Protein AF-A0A1Y5TAJ1-F1 (afdb_monomer_lite)

InterPro domains:
  IPR023485 Phosphotyrosine protein phosphatase I [PF01451] (27-73)
  IPR036196 Phosphotyrosine protein phosphatase I superfamily [SSF52788] (20-71)

Sequence (74 aa):
MLIVAIFLHEMGHAWAVVFRSARPAGNNTPVRLLTDYAPQSGKHHIPDPYYTHDFEGTLDLIEQAVKGLNAAIG

pLDDT: mean 76.09, std 18.23, range [39.25, 96.12]

Foldseek 3Di:
DADEDADEPPPPDPVVVVVVVVDDPPDPHDYDYLLVLVVVVVDPHQYHCVVVVCPPVSVVSNVSSVVSVVVVPD

Structure (mmCIF, N/CA/C/O backbone):
data_AF-A0A1Y5TAJ1-F1
#
_entry.id   AF-A0A1Y5TAJ1-F1
#
loop_
_atom_site.group_PDB
_atom_site.id
_atom_site.type_symbol
_atom_site.label_atom_id
_atom_site.label_alt_id
_atom_site.label_comp_id
_atom_site.label_asym_id
_atom_site.label_entity_id
_atom_site.label_seq_id
_atom_site.pdbx_PDB_ins_code
_atom_site.Cartn_x
_atom_site.Cartn_y
_atom_site.Cartn_z
_atom_site.occupancy
_atom_site.B_iso_or_equiv
_atom_site.auth_seq_id
_atom_site.auth_comp_id
_atom_site.auth_asym_id
_atom_site.auth_atom_id
_atom_site.pdbx_PDB_model_num
ATOM 1 N N . MET A 1 1 ? -8.983 4.339 14.784 1.00 48.16 1 MET A N 1
ATOM 2 C CA . MET A 1 1 ? -7.546 4.043 14.595 1.00 48.16 1 MET A CA 1
ATOM 3 C C . MET A 1 1 ? -7.453 2.972 13.527 1.00 48.16 1 MET A C 1
ATOM 5 O O . MET A 1 1 ? -8.113 1.963 13.700 1.00 48.16 1 MET A O 1
ATOM 9 N N . LEU A 1 2 ? -6.776 3.221 12.408 1.00 49.12 2 LEU A N 1
ATOM 10 C CA . LEU A 1 2 ? -6.638 2.291 11.281 1.00 49.12 2 LEU A CA 1
ATOM 11 C C . LEU A 1 2 ? -5.235 1.679 11.338 1.00 49.12 2 LEU A C 1
ATOM 13 O O . LEU A 1 2 ? -4.270 2.414 11.526 1.00 49.12 2 LEU A O 1
ATOM 17 N N . ILE A 1 3 ? -5.119 0.359 11.190 1.00 55.44 3 ILE A N 1
ATOM 18 C CA . ILE A 1 3 ? -3.817 -0.305 11.036 1.00 55.44 3 ILE A CA 1
ATOM 19 C C . ILE A 1 3 ? -3.635 -0.592 9.548 1.00 55.44 3 ILE A C 1
ATOM 21 O O . ILE A 1 3 ? -4.432 -1.317 8.950 1.00 55.44 3 ILE A O 1
ATOM 25 N N . VAL A 1 4 ? -2.597 -0.003 8.964 1.00 52.44 4 VAL A N 1
ATOM 26 C CA . VAL A 1 4 ? -2.250 -0.143 7.548 1.00 52.44 4 VAL A CA 1
ATOM 27 C C . VAL A 1 4 ? -1.107 -1.139 7.434 1.00 52.44 4 VAL A C 1
ATOM 29 O O . VAL A 1 4 ? -0.069 -0.962 8.068 1.00 52.44 4 VAL A O 1
ATOM 32 N N . ALA A 1 5 ? -1.309 -2.201 6.656 1.00 56.50 5 ALA A N 1
ATOM 33 C CA . ALA A 1 5 ? -0.281 -3.200 6.396 1.00 56.50 5 ALA A CA 1
ATOM 34 C C . ALA A 1 5 ? 0.391 -2.923 5.042 1.00 56.50 5 ALA A C 1
ATOM 36 O O . ALA A 1 5 ? -0.281 -2.839 4.010 1.00 56.50 5 ALA A O 1
ATOM 37 N N . ILE A 1 6 ? 1.719 -2.802 5.054 1.00 55.28 6 ILE A N 1
ATOM 38 C CA . ILE A 1 6 ? 2.558 -2.770 3.852 1.00 55.28 6 ILE A CA 1
ATOM 39 C C . ILE A 1 6 ? 2.854 -4.228 3.485 1.00 55.28 6 ILE A C 1
ATOM 41 O O . ILE A 1 6 ? 3.408 -4.966 4.296 1.00 55.28 6 ILE A O 1
ATOM 45 N N . PHE A 1 7 ? 2.434 -4.666 2.299 1.00 55.12 7 PHE A N 1
ATOM 46 C CA . PHE A 1 7 ? 2.679 -6.024 1.811 1.00 55.12 7 PHE A CA 1
ATOM 47 C C . PHE A 1 7 ? 3.868 -5.999 0.852 1.00 55.12 7 PHE A C 1
ATOM 49 O O . PHE A 1 7 ? 3.701 -5.527 -0.264 1.00 55.12 7 PHE A O 1
ATOM 56 N N . LEU A 1 8 ? 5.031 -6.491 1.283 1.00 50.62 8 LEU A N 1
ATOM 57 C CA . LEU A 1 8 ? 6.180 -6.766 0.414 1.00 50.62 8 LEU A CA 1
ATOM 58 C C . LEU A 1 8 ? 6.052 -8.208 -0.105 1.00 50.62 8 LEU A C 1
ATOM 60 O O . LEU A 1 8 ? 5.782 -9.123 0.672 1.00 50.62 8 LEU A O 1
ATOM 64 N N . HIS A 1 9 ? 6.159 -8.393 -1.422 1.00 48.72 9 HIS A N 1
ATOM 65 C CA . HIS A 1 9 ? 5.764 -9.622 -2.125 1.00 48.72 9 HIS A CA 1
ATOM 66 C C . HIS A 1 9 ? 6.605 -10.876 -1.807 1.00 48.72 9 HIS A C 1
ATOM 68 O O . HIS A 1 9 ? 6.168 -11.981 -2.119 1.00 48.72 9 HIS A O 1
ATOM 74 N N . GLU A 1 10 ? 7.760 -10.778 -1.149 1.00 49.19 10 GLU A N 1
ATOM 75 C CA . GLU A 1 10 ? 8.722 -11.893 -1.144 1.00 49.19 10 GLU A CA 1
ATOM 76 C C . GLU A 1 10 ? 8.779 -12.706 0.141 1.00 49.19 10 GLU A C 1
ATOM 78 O O . GLU A 1 10 ? 9.837 -13.136 0.589 1.00 49.19 10 GLU A O 1
ATOM 83 N N . MET A 1 11 ? 7.599 -12.999 0.688 1.00 43.00 11 MET A N 1
ATOM 84 C CA . MET A 1 11 ? 7.351 -14.230 1.439 1.00 43.00 11 MET A CA 1
ATOM 85 C C . MET A 1 11 ? 5.887 -14.642 1.239 1.00 43.00 11 MET A C 1
ATOM 87 O O . MET A 1 11 ? 4.964 -14.034 1.785 1.00 43.00 11 MET A O 1
ATOM 91 N N . GLY A 1 12 ? 5.688 -15.664 0.402 1.00 43.81 12 GLY A N 1
ATOM 92 C CA . GLY A 1 12 ? 4.407 -16.059 -0.182 1.00 43.81 12 GLY A CA 1
ATOM 93 C C . GLY A 1 12 ? 3.235 -16.159 0.794 1.00 43.81 12 GLY A C 1
ATOM 94 O O . GLY A 1 12 ? 3.354 -16.763 1.852 1.00 43.81 12 GLY A O 1
ATOM 95 N N . HIS A 1 13 ? 2.094 -15.588 0.386 1.00 48.12 13 HIS A N 1
ATOM 96 C CA . HIS A 1 13 ? 0.705 -15.801 0.843 1.00 48.12 13 HIS A CA 1
ATOM 97 C C . HIS A 1 13 ? 0.367 -15.778 2.356 1.00 48.12 13 HIS A C 1
ATOM 99 O O . HIS A 1 13 ? -0.812 -15.716 2.704 1.00 48.12 13 HIS A O 1
ATOM 105 N N . ALA A 1 14 ? 1.335 -15.781 3.271 1.0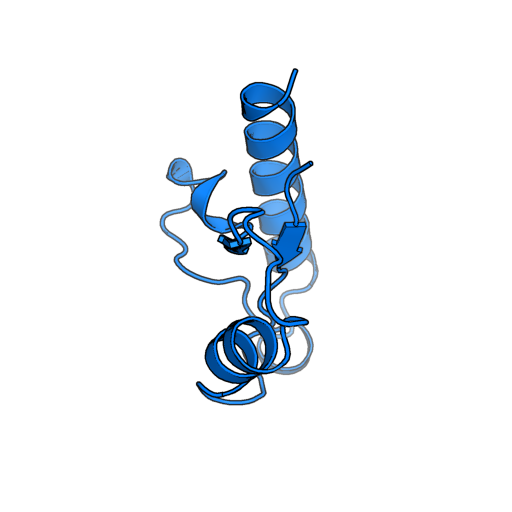0 39.25 14 ALA A N 1
ATOM 106 C CA . ALA A 1 14 ? 1.123 -16.142 4.669 1.00 39.25 14 ALA A CA 1
ATOM 107 C C . ALA A 1 14 ? 0.968 -14.935 5.602 1.00 39.25 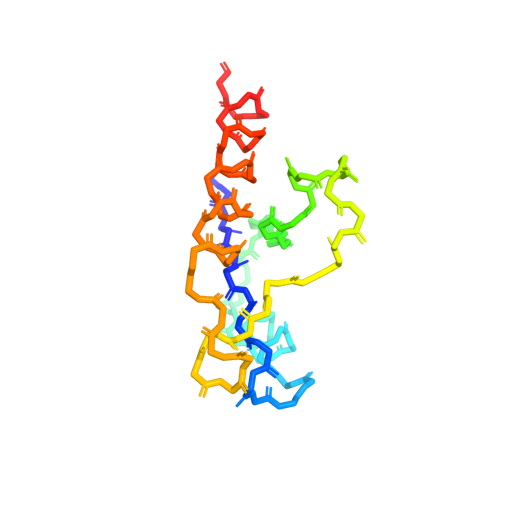14 ALA A C 1
ATOM 109 O O . ALA A 1 14 ? 0.224 -15.013 6.576 1.00 39.25 14 ALA A O 1
ATOM 110 N N . TRP A 1 15 ? 1.582 -13.785 5.318 1.00 43.72 15 TRP A N 1
ATOM 111 C CA . TRP A 1 15 ? 1.649 -12.704 6.311 1.00 43.72 15 TRP A CA 1
ATOM 112 C C . TRP A 1 15 ? 0.329 -11.966 6.551 1.00 43.72 15 TRP A C 1
ATOM 114 O O . TRP A 1 15 ? 0.032 -11.607 7.686 1.00 43.72 15 TRP A O 1
ATOM 124 N N . ALA A 1 16 ? -0.523 -11.798 5.536 1.00 46.72 16 ALA A N 1
ATOM 125 C CA . ALA A 1 16 ? -1.834 -11.168 5.731 1.00 46.72 16 ALA 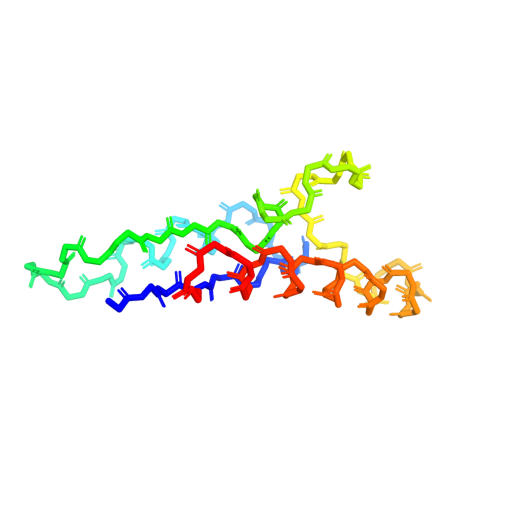A CA 1
ATOM 126 C C . ALA A 1 16 ? -2.803 -12.057 6.539 1.00 46.72 16 ALA A C 1
ATOM 128 O O . ALA A 1 16 ? -3.689 -11.547 7.229 1.00 46.72 16 ALA A O 1
ATOM 129 N N . VAL A 1 17 ? -2.638 -13.384 6.466 1.00 44.22 17 VAL A N 1
ATOM 130 C CA . VAL A 1 17 ? -3.322 -14.332 7.357 1.00 44.22 17 VAL A CA 1
ATOM 131 C C . VAL A 1 17 ? -2.691 -14.253 8.743 1.00 44.22 17 VAL A C 1
ATOM 133 O O . VAL A 1 17 ? -3.415 -14.022 9.699 1.00 44.22 17 VAL A O 1
ATOM 136 N N . VAL A 1 18 ? -1.360 -14.299 8.855 1.00 46.16 18 VAL A N 1
ATOM 137 C CA . VAL A 1 18 ? -0.636 -14.204 10.136 1.00 46.16 18 VAL A CA 1
ATOM 138 C C . VAL A 1 18 ? -0.974 -12.920 10.894 1.00 46.16 18 VAL A C 1
ATOM 140 O O . VAL A 1 18 ? -1.255 -12.999 12.080 1.00 46.16 18 VAL A O 1
ATOM 143 N N . PHE A 1 19 ? -1.052 -11.751 10.253 1.00 52.91 19 PHE A N 1
ATOM 144 C CA . PHE A 1 19 ? -1.381 -10.500 10.950 1.00 52.91 19 PHE A CA 1
ATOM 145 C C . PHE A 1 19 ? -2.853 -10.425 11.368 1.00 52.91 19 PHE A C 1
ATOM 147 O O . PHE A 1 19 ? -3.158 -9.861 12.414 1.00 52.91 19 PHE A O 1
ATOM 154 N N . ARG A 1 20 ? -3.779 -11.004 10.587 1.00 53.06 20 ARG A N 1
ATOM 155 C CA . ARG A 1 20 ? -5.193 -11.137 10.987 1.00 53.06 20 ARG A CA 1
ATOM 156 C C . ARG A 1 20 ? -5.387 -12.186 12.086 1.00 53.06 20 ARG A C 1
ATOM 158 O O . ARG A 1 20 ? -6.241 -11.991 12.944 1.00 53.06 20 ARG A O 1
ATOM 165 N N . SER A 1 21 ? -4.589 -13.248 12.081 1.00 56.78 21 SER A N 1
ATOM 166 C CA . SER A 1 21 ? -4.640 -14.360 13.036 1.00 56.78 21 SER A CA 1
ATOM 167 C C . SER A 1 21 ? -3.862 -14.093 14.329 1.00 56.78 21 SER A C 1
ATOM 169 O O . SER A 1 21 ? -4.232 -14.626 15.366 1.00 56.78 21 SER A O 1
ATOM 171 N N . ALA A 1 22 ? -2.835 -13.240 14.305 1.00 63.41 22 ALA A N 1
ATOM 172 C CA . ALA A 1 22 ? -2.054 -12.819 15.473 1.00 63.41 22 ALA A CA 1
ATOM 173 C C . ALA A 1 22 ? -2.666 -11.608 16.198 1.00 63.41 22 ALA A C 1
ATOM 175 O O . ALA A 1 22 ? -2.034 -11.006 17.069 1.00 63.41 22 ALA A O 1
ATOM 176 N N . ARG A 1 23 ? -3.893 -11.213 15.837 1.00 66.75 23 ARG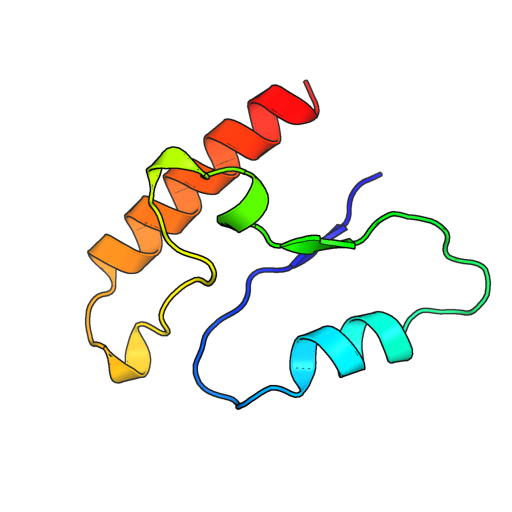 A N 1
ATOM 177 C CA . ARG A 1 23 ? -4.578 -10.116 16.517 1.00 66.75 23 ARG A CA 1
ATOM 178 C C . ARG A 1 23 ? -4.946 -10.547 17.934 1.00 66.75 23 ARG A C 1
ATOM 180 O O . ARG A 1 23 ? -5.544 -11.610 18.097 1.00 66.75 23 ARG A O 1
ATOM 187 N N . PRO A 1 24 ? -4.690 -9.703 18.948 1.00 71.75 24 PRO A N 1
ATOM 188 C CA . PRO A 1 24 ? -5.283 -9.899 20.259 1.00 71.75 24 PRO A CA 1
ATOM 189 C C . PRO A 1 24 ? -6.804 -10.015 20.126 1.00 71.75 24 PRO A C 1
ATOM 191 O O . PRO A 1 24 ? -7.430 -9.238 19.391 1.00 71.75 24 PRO A O 1
ATOM 194 N N . ALA A 1 25 ? -7.393 -10.979 20.833 1.00 74.69 25 ALA A N 1
ATOM 195 C CA . ALA A 1 25 ? -8.839 -11.141 20.877 1.00 74.69 25 ALA A CA 1
ATOM 196 C C . ALA A 1 25 ? -9.513 -9.822 21.306 1.00 74.69 25 ALA A C 1
ATOM 198 O O . ALA A 1 25 ? -9.038 -9.136 22.208 1.00 74.69 25 ALA A O 1
ATOM 199 N N . GLY A 1 26 ? -10.606 -9.451 20.632 1.00 76.12 26 GLY A N 1
ATOM 200 C CA . GLY A 1 26 ? -11.352 -8.213 20.902 1.00 76.12 26 GLY A CA 1
ATOM 201 C C . GLY A 1 26 ? -10.867 -6.964 20.152 1.00 76.12 26 GLY A C 1
ATOM 202 O O . GLY A 1 26 ? -11.494 -5.911 20.262 1.00 76.12 26 GLY A O 1
ATOM 203 N N . ASN A 1 27 ? -9.798 -7.042 19.352 1.00 76.56 27 ASN A N 1
ATOM 204 C CA . ASN A 1 27 ? -9.377 -5.918 18.516 1.00 76.56 27 ASN A CA 1
ATOM 205 C C . ASN A 1 27 ? -10.256 -5.810 17.249 1.00 76.56 27 ASN A C 1
ATOM 207 O O . ASN A 1 27 ? -10.098 -6.595 16.317 1.00 76.56 27 ASN A O 1
ATOM 211 N N . ASN A 1 28 ? -11.136 -4.802 17.196 1.00 77.12 28 ASN A N 1
ATOM 212 C CA . ASN A 1 28 ? -12.080 -4.571 16.087 1.00 77.12 28 ASN A CA 1
ATOM 213 C C . ASN A 1 28 ? -11.575 -3.600 15.004 1.00 77.12 28 ASN A C 1
ATOM 215 O O . ASN A 1 28 ? -12.270 -3.354 14.021 1.00 77.12 28 ASN A O 1
ATOM 219 N N . THR A 1 29 ? -10.373 -3.038 15.154 1.00 78.50 29 THR A N 1
ATOM 220 C CA . THR A 1 29 ? -9.812 -2.100 14.171 1.00 78.50 29 THR A CA 1
ATOM 221 C C . THR A 1 29 ? -9.723 -2.752 12.783 1.00 78.50 29 THR A C 1
ATOM 223 O O . THR A 1 29 ? -9.106 -3.809 12.657 1.00 78.50 29 THR A O 1
ATOM 226 N N . PRO A 1 30 ? -10.302 -2.194 11.715 1.00 76.62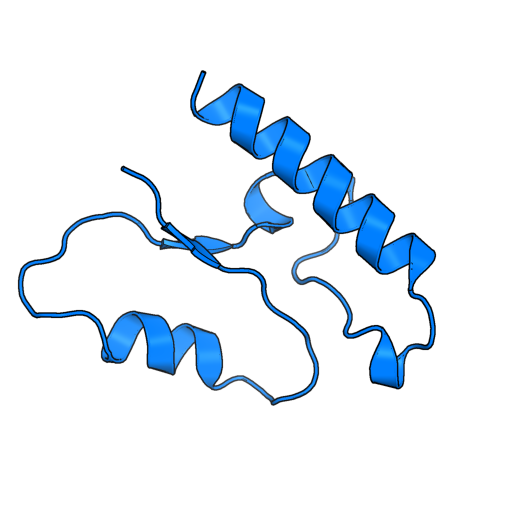 30 PRO A N 1
ATOM 227 C CA . PRO A 1 30 ? -10.165 -2.792 10.392 1.00 76.62 30 PRO A CA 1
ATOM 228 C C . PRO A 1 30 ? -8.696 -2.772 9.945 1.00 76.62 30 PRO A C 1
ATOM 230 O O . PRO A 1 30 ? -7.997 -1.776 10.125 1.00 76.62 30 PRO A O 1
ATOM 233 N N . VAL A 1 31 ? -8.238 -3.886 9.368 1.00 79.00 31 VAL A N 1
ATOM 234 C CA . VAL A 1 31 ? -6.936 -3.991 8.694 1.00 79.00 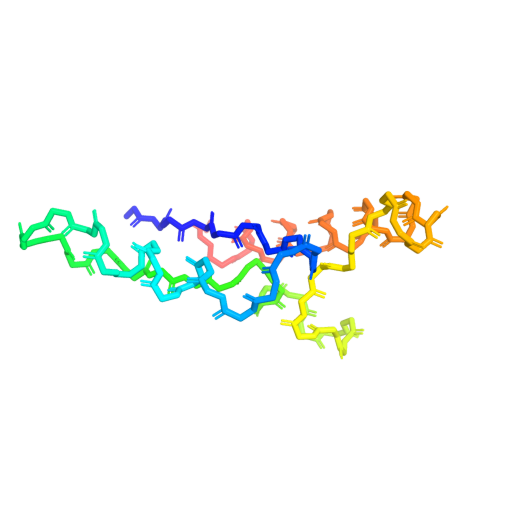31 VAL A CA 1
ATOM 235 C C . VAL A 1 31 ? -7.204 -3.943 7.199 1.00 79.00 31 VAL A C 1
ATOM 237 O O . VAL A 1 31 ? -8.006 -4.737 6.699 1.00 79.00 31 VAL A O 1
ATOM 240 N N . ARG A 1 32 ? -6.547 -3.020 6.499 1.00 83.00 32 ARG A N 1
ATOM 241 C CA . ARG A 1 32 ? -6.636 -2.863 5.041 1.00 83.00 32 ARG A CA 1
ATOM 242 C C . ARG A 1 32 ? -5.248 -2.910 4.416 1.00 83.00 32 ARG A C 1
ATOM 244 O O . ARG A 1 32 ? -4.253 -2.674 5.110 1.00 83.00 32 ARG A O 1
ATOM 251 N N . LEU A 1 33 ? -5.189 -3.244 3.130 1.00 86.38 33 LEU A N 1
ATOM 252 C CA . LEU A 1 33 ? -3.939 -3.174 2.382 1.00 86.38 33 LEU A CA 1
ATOM 253 C C . LEU A 1 33 ? -3.629 -1.710 2.080 1.00 86.38 33 LEU A C 1
ATOM 255 O O . LEU A 1 33 ? -4.537 -0.922 1.827 1.00 86.38 33 LEU A O 1
ATOM 259 N N . LEU A 1 34 ? -2.348 -1.341 2.080 1.00 86.25 34 LEU A N 1
ATOM 260 C CA . LEU A 1 34 ? -1.957 0.013 1.688 1.00 86.25 34 LEU A CA 1
ATOM 261 C C . LEU A 1 34 ? -2.384 0.318 0.236 1.00 86.25 34 LEU A C 1
ATOM 263 O O . LEU A 1 34 ? -2.911 1.391 -0.033 1.00 86.25 34 LEU A O 1
ATOM 267 N N . THR A 1 35 ? -2.272 -0.647 -0.679 1.00 89.75 35 THR A N 1
ATOM 268 C CA . THR A 1 35 ? -2.684 -0.507 -2.089 1.00 89.75 35 THR A CA 1
ATOM 269 C C . THR A 1 35 ? -4.177 -0.255 -2.300 1.00 89.75 35 THR A C 1
ATOM 271 O O . THR A 1 35 ? -4.538 0.311 -3.330 1.00 89.75 35 THR A O 1
ATOM 274 N N . ASP A 1 36 ? -5.042 -0.569 -1.326 1.00 91.25 36 ASP A N 1
ATOM 275 C CA . ASP A 1 36 ? -6.473 -0.218 -1.387 1.00 91.25 36 ASP A CA 1
ATOM 276 C C . ASP A 1 36 ? -6.681 1.309 -1.459 1.00 91.25 36 ASP A C 1
ATOM 278 O O . ASP A 1 36 ? -7.715 1.781 -1.929 1.00 91.25 36 ASP A O 1
ATOM 282 N N . TYR A 1 37 ? -5.683 2.087 -1.026 1.00 92.19 37 TYR A N 1
ATOM 283 C CA . TYR A 1 37 ? -5.668 3.548 -1.080 1.00 92.19 37 TYR A CA 1
ATOM 284 C C . TYR A 1 37 ? -5.018 4.119 -2.353 1.00 92.19 37 TYR A C 1
ATOM 286 O O . TYR A 1 37 ? -4.941 5.334 -2.505 1.00 92.19 37 TYR A O 1
ATOM 294 N N . ALA A 1 38 ? -4.573 3.274 -3.288 1.00 92.25 38 ALA A N 1
ATOM 295 C CA . ALA A 1 38 ? -4.070 3.685 -4.601 1.00 92.25 38 ALA A CA 1
ATOM 296 C C . ALA A 1 38 ? -4.715 2.881 -5.746 1.00 92.25 38 ALA A C 1
ATOM 298 O O . ALA A 1 38 ? -3.995 2.264 -6.540 1.00 92.25 38 ALA A O 1
ATOM 299 N N . PRO A 1 39 ? -6.057 2.881 -5.885 1.00 92.69 39 PRO A N 1
ATOM 300 C CA . PRO A 1 39 ? -6.740 2.085 -6.907 1.00 92.69 39 PRO A CA 1
ATOM 301 C C . PRO A 1 39 ? -6.311 2.451 -8.336 1.00 92.69 39 PRO A C 1
ATOM 303 O O . PRO A 1 39 ? -6.271 1.585 -9.207 1.00 92.69 39 PRO A O 1
ATOM 306 N N . GLN A 1 40 ? -5.914 3.707 -8.577 1.00 91.25 40 GLN A N 1
ATOM 307 C CA . GLN A 1 40 ? -5.418 4.176 -9.875 1.00 91.25 40 GLN A CA 1
ATOM 308 C C . GLN A 1 40 ? -4.111 3.506 -10.325 1.00 91.25 40 GLN A C 1
ATOM 310 O O . GLN A 1 40 ? -3.809 3.509 -11.514 1.00 91.25 40 GLN A O 1
ATOM 315 N N . SER A 1 41 ? -3.338 2.930 -9.399 1.00 89.12 41 SER A N 1
ATOM 316 C CA . SER A 1 41 ? -2.095 2.224 -9.733 1.00 89.12 41 SER A CA 1
ATOM 317 C C . SER A 1 41 ? -2.344 0.878 -10.424 1.00 89.12 41 SER A C 1
ATOM 319 O O . SER A 1 41 ? -1.430 0.320 -11.030 1.00 89.12 41 SER A O 1
ATOM 321 N N . GLY A 1 42 ? -3.555 0.315 -10.295 1.00 90.50 42 GLY A N 1
ATOM 322 C CA . GLY A 1 42 ? -3.878 -1.039 -10.753 1.00 90.50 42 GLY A CA 1
ATOM 323 C C . GLY A 1 42 ? -3.114 -2.151 -10.017 1.00 90.50 42 GLY A C 1
ATOM 324 O O . GLY A 1 42 ? -3.177 -3.311 -10.422 1.00 90.50 42 GLY A O 1
ATOM 325 N N . LYS A 1 43 ? -2.370 -1.826 -8.952 1.00 86.56 43 LYS A N 1
ATOM 326 C CA . LYS A 1 43 ? -1.570 -2.782 -8.180 1.00 86.56 43 LYS A CA 1
ATOM 327 C C . LYS A 1 43 ? -2.373 -3.291 -6.990 1.00 86.56 43 LYS A C 1
ATOM 329 O O . LYS A 1 43 ? -2.879 -2.518 -6.186 1.00 86.56 43 LYS A O 1
ATOM 334 N N . HIS A 1 44 ? -2.438 -4.610 -6.840 1.00 86.38 44 HIS A N 1
ATOM 335 C CA . HIS A 1 44 ? -3.096 -5.247 -5.692 1.00 86.38 44 HIS A CA 1
ATOM 336 C C . HIS A 1 44 ? -2.148 -5.492 -4.506 1.00 86.38 44 HIS A C 1
ATOM 338 O O . HIS A 1 44 ? -2.605 -5.843 -3.422 1.00 86.38 44 HIS A O 1
ATOM 344 N N . HIS A 1 45 ? -0.840 -5.304 -4.697 1.00 86.12 45 HIS A N 1
ATOM 345 C CA . HIS A 1 45 ? 0.194 -5.427 -3.672 1.00 86.12 45 HIS A CA 1
ATOM 346 C C . HIS A 1 45 ? 1.407 -4.548 -4.019 1.00 86.12 45 HIS A C 1
ATOM 348 O O . HIS A 1 45 ? 1.528 -4.102 -5.163 1.00 86.12 45 HIS A O 1
ATOM 354 N N . ILE A 1 46 ? 2.301 -4.316 -3.054 1.00 85.88 46 ILE A N 1
ATOM 355 C CA . ILE A 1 46 ? 3.556 -3.591 -3.284 1.00 85.88 46 ILE A CA 1
ATOM 356 C C . ILE A 1 46 ? 4.629 -4.617 -3.687 1.00 85.88 46 ILE A C 1
ATOM 358 O O . ILE A 1 46 ? 4.862 -5.571 -2.936 1.00 85.88 46 ILE A O 1
ATOM 362 N N . PRO A 1 47 ? 5.240 -4.497 -4.880 1.00 86.12 47 PRO A N 1
ATOM 363 C CA . PRO A 1 47 ? 6.320 -5.389 -5.287 1.00 86.12 47 PRO A CA 1
ATOM 364 C C . PRO A 1 47 ? 7.479 -5.318 -4.293 1.00 86.12 47 PRO A C 1
ATOM 366 O O . PRO A 1 47 ? 7.748 -4.264 -3.724 1.00 86.12 47 PRO A O 1
ATOM 369 N N . ASP A 1 48 ? 8.163 -6.435 -4.067 1.00 83.56 48 ASP A N 1
ATOM 370 C CA . ASP A 1 48 ? 9.366 -6.406 -3.244 1.00 83.56 48 ASP A CA 1
ATOM 371 C C . ASP A 1 48 ? 10.548 -5.889 -4.085 1.00 83.56 48 ASP A C 1
ATOM 373 O O . ASP A 1 48 ? 10.884 -6.488 -5.122 1.00 83.56 48 ASP A O 1
ATOM 377 N N . PRO A 1 49 ? 11.193 -4.786 -3.679 1.00 84.38 49 PRO A N 1
ATOM 378 C CA . PRO A 1 49 ? 12.266 -4.198 -4.459 1.00 84.38 49 PRO A CA 1
ATOM 379 C C . PRO A 1 49 ? 13.555 -5.028 -4.402 1.00 84.38 49 PRO A C 1
ATOM 381 O O . PRO A 1 49 ? 14.377 -4.907 -5.302 1.00 84.38 49 PRO A O 1
ATOM 384 N N . TYR A 1 50 ? 13.733 -5.929 -3.429 1.00 82.56 50 TYR A N 1
ATOM 385 C CA . TYR A 1 50 ? 14.902 -6.816 -3.390 1.00 82.56 50 TYR A CA 1
ATOM 386 C C . TYR A 1 50 ? 14.894 -7.875 -4.495 1.00 82.56 50 TYR A C 1
ATOM 388 O O . TYR A 1 50 ? 15.953 -8.378 -4.859 1.00 82.56 50 TYR A O 1
ATOM 396 N N . TYR A 1 51 ? 13.725 -8.199 -5.047 1.00 85.25 51 TYR A N 1
ATOM 397 C CA . TYR A 1 51 ? 13.593 -9.217 -6.093 1.00 85.25 51 TYR A CA 1
ATOM 398 C C . TYR A 1 51 ? 13.295 -8.606 -7.455 1.00 85.25 51 TYR A C 1
ATOM 400 O O . TYR A 1 51 ? 13.811 -9.063 -8.473 1.00 85.25 51 TYR A O 1
ATOM 408 N N . THR A 1 52 ? 12.499 -7.538 -7.480 1.00 89.25 52 THR A N 1
ATOM 409 C CA . THR A 1 52 ? 12.242 -6.785 -8.713 1.00 89.25 52 THR A CA 1
ATOM 410 C C . THR A 1 52 ? 13.391 -5.852 -9.086 1.00 89.25 52 THR A C 1
ATOM 412 O O . THR A 1 52 ? 13.498 -5.468 -10.248 1.00 89.25 52 THR A O 1
ATOM 415 N N . HIS A 1 53 ? 14.245 -5.492 -8.119 1.00 93.38 53 HIS A N 1
ATOM 416 C CA . HIS A 1 53 ? 15.245 -4.424 -8.218 1.00 93.38 53 HIS A CA 1
ATOM 417 C C . HIS A 1 53 ? 14.665 -3.048 -8.603 1.00 93.38 53 HIS A C 1
ATOM 419 O O . HIS A 1 53 ? 15.421 -2.134 -8.927 1.00 93.38 53 HIS A O 1
ATOM 425 N N . ASP A 1 54 ? 13.341 -2.873 -8.522 1.00 92.12 54 ASP A N 1
ATOM 426 C CA . ASP A 1 54 ? 12.641 -1.616 -8.797 1.00 92.12 54 ASP A CA 1
ATOM 427 C C . ASP A 1 54 ? 12.270 -0.910 -7.484 1.00 92.12 54 ASP A C 1
ATOM 429 O O . ASP A 1 54 ? 11.145 -0.987 -6.978 1.00 92.12 54 ASP A O 1
ATOM 433 N N . PHE A 1 55 ? 13.268 -0.255 -6.890 1.00 91.56 55 PHE A N 1
ATOM 434 C CA . PHE A 1 55 ? 13.119 0.485 -5.635 1.00 91.56 55 PHE A CA 1
ATOM 435 C C . PHE A 1 55 ? 12.276 1.751 -5.809 1.00 91.56 55 PHE A C 1
ATOM 437 O O . PHE A 1 55 ? 11.413 2.024 -4.976 1.00 91.56 55 PHE A O 1
ATOM 444 N N . GLU A 1 56 ? 12.490 2.484 -6.900 1.00 96.12 56 GLU A N 1
ATOM 445 C CA . GLU A 1 56 ? 11.786 3.739 -7.180 1.00 96.12 56 GLU A CA 1
ATOM 446 C C . GLU A 1 56 ? 10.306 3.491 -7.474 1.00 96.12 56 GLU A C 1
ATOM 448 O O . GLU A 1 56 ? 9.450 4.087 -6.828 1.00 96.12 56 GLU A O 1
ATOM 453 N N . GLY A 1 57 ? 9.972 2.528 -8.342 1.00 93.00 57 GLY A N 1
ATOM 454 C CA . GLY A 1 57 ? 8.574 2.186 -8.616 1.00 93.00 57 GLY A CA 1
ATOM 455 C C . GLY A 1 57 ? 7.836 1.667 -7.377 1.00 93.00 57 GLY A C 1
ATOM 456 O O . GLY A 1 57 ? 6.636 1.904 -7.205 1.00 93.00 57 GLY A O 1
ATOM 457 N N . THR A 1 58 ? 8.557 1.002 -6.470 1.00 92.50 58 THR A N 1
ATOM 458 C CA . THR A 1 58 ? 8.027 0.596 -5.164 1.00 92.50 58 THR A CA 1
ATOM 459 C C . THR A 1 58 ? 7.752 1.801 -4.262 1.00 92.50 58 THR A C 1
ATOM 461 O O . THR A 1 58 ? 6.675 1.883 -3.661 1.00 92.50 58 THR A O 1
ATOM 464 N N . LEU A 1 59 ? 8.694 2.743 -4.174 1.00 92.50 59 LEU A N 1
ATOM 465 C CA . LEU A 1 59 ? 8.546 3.959 -3.378 1.00 92.50 59 LEU A CA 1
ATOM 466 C C . LEU A 1 59 ? 7.402 4.836 -3.904 1.00 92.50 59 LEU A C 1
ATOM 468 O O . LEU A 1 59 ? 6.530 5.222 -3.125 1.00 92.50 59 LEU A O 1
ATOM 472 N N . ASP A 1 60 ? 7.329 5.047 -5.218 1.00 95.00 60 ASP A N 1
ATOM 473 C CA . ASP A 1 60 ? 6.264 5.804 -5.883 1.00 95.00 60 ASP A CA 1
ATOM 474 C C . ASP A 1 60 ? 4.874 5.248 -5.549 1.00 95.00 60 ASP A C 1
ATOM 476 O O . ASP A 1 60 ? 3.930 5.997 -5.268 1.00 95.00 60 ASP A O 1
ATOM 480 N N . LEU A 1 61 ? 4.730 3.919 -5.550 1.00 92.56 61 LEU A N 1
ATOM 481 C CA . LEU A 1 61 ? 3.474 3.260 -5.200 1.00 92.56 61 LEU A CA 1
ATOM 482 C C . LEU A 1 61 ? 3.110 3.474 -3.725 1.00 92.56 61 LEU A C 1
ATOM 484 O O . LEU A 1 61 ? 1.942 3.732 -3.414 1.00 92.56 61 LEU A O 1
ATOM 488 N N . ILE A 1 62 ? 4.091 3.389 -2.821 1.00 91.94 62 ILE A N 1
ATOM 489 C CA . ILE A 1 62 ? 3.893 3.661 -1.390 1.00 91.94 62 ILE A CA 1
ATOM 490 C C . ILE A 1 62 ? 3.433 5.106 -1.191 1.00 91.94 62 ILE A C 1
ATOM 492 O O . ILE A 1 62 ? 2.443 5.336 -0.498 1.00 91.94 62 ILE A O 1
ATOM 496 N N . GLU A 1 63 ? 4.091 6.078 -1.820 1.00 94.31 63 GLU A N 1
ATOM 497 C CA . GLU A 1 63 ? 3.729 7.490 -1.692 1.00 94.31 63 GLU A CA 1
ATOM 498 C C . GLU A 1 63 ? 2.319 7.784 -2.208 1.00 94.31 63 GLU A C 1
ATOM 500 O O . GLU A 1 63 ? 1.550 8.493 -1.553 1.00 94.31 63 GLU A O 1
ATOM 505 N N . GLN A 1 64 ? 1.951 7.228 -3.366 1.00 94.75 64 GLN A N 1
ATOM 506 C CA . GLN A 1 64 ? 0.598 7.358 -3.915 1.00 94.75 64 GLN A CA 1
ATOM 507 C C . GLN A 1 64 ? -0.453 6.795 -2.957 1.00 94.75 64 GLN A C 1
ATOM 509 O O . GLN A 1 64 ? -1.476 7.436 -2.707 1.00 94.75 64 GLN A O 1
ATOM 514 N N . ALA A 1 65 ? -0.190 5.620 -2.390 1.00 92.75 65 ALA A N 1
ATOM 515 C CA . ALA A 1 65 ? -1.096 4.975 -1.455 1.00 92.75 65 ALA A CA 1
ATOM 516 C C . ALA A 1 65 ? -1.201 5.725 -0.121 1.00 92.75 65 ALA A C 1
ATOM 518 O O . ALA A 1 65 ? -2.297 5.868 0.416 1.00 92.75 65 ALA A O 1
ATOM 519 N N . VAL A 1 66 ? -0.098 6.275 0.396 1.00 93.06 66 VAL A N 1
ATOM 520 C CA . VAL A 1 66 ? -0.104 7.107 1.610 1.00 93.06 66 VAL A CA 1
ATOM 521 C C . VAL A 1 66 ? -0.876 8.410 1.385 1.00 93.06 66 VAL A C 1
ATOM 523 O O . VAL A 1 66 ? -1.618 8.833 2.272 1.00 93.06 66 VAL A O 1
ATOM 526 N N . LYS A 1 67 ? -0.783 9.024 0.197 1.00 94.12 67 LYS A N 1
ATOM 527 C CA . LYS A 1 67 ? -1.601 10.197 -0.164 1.00 94.12 67 LYS A CA 1
ATOM 528 C C . LYS A 1 67 ? -3.096 9.866 -0.149 1.00 94.12 67 LYS A C 1
ATOM 530 O O . LYS A 1 67 ? -3.871 10.604 0.458 1.00 94.12 67 LYS A O 1
ATOM 535 N N . GLY A 1 68 ? -3.497 8.748 -0.758 1.00 93.00 68 GLY A N 1
ATOM 536 C CA . GLY A 1 68 ? -4.890 8.291 -0.734 1.00 93.00 68 GLY A CA 1
ATOM 537 C C . GLY A 1 68 ? -5.373 7.909 0.667 1.00 93.00 68 GLY A C 1
ATOM 538 O O . GLY A 1 68 ? -6.508 8.206 1.032 1.00 93.00 68 GLY A O 1
ATOM 539 N N . LEU A 1 69 ? -4.497 7.326 1.489 1.00 91.81 69 LEU A N 1
ATOM 540 C CA . LEU A 1 69 ? -4.780 7.030 2.889 1.00 91.81 69 LEU A CA 1
ATOM 541 C C . LEU A 1 69 ? -5.042 8.313 3.672 1.00 91.81 69 LEU A C 1
ATOM 543 O O . LEU A 1 69 ? -6.051 8.393 4.365 1.00 91.81 69 LEU A O 1
ATOM 547 N N . ASN A 1 70 ? -4.159 9.306 3.549 1.00 92.44 70 ASN A N 1
ATOM 548 C CA . ASN A 1 70 ? -4.305 10.591 4.226 1.00 92.44 70 ASN A CA 1
ATOM 549 C C . ASN A 1 70 ? -5.634 11.266 3.857 1.00 92.44 70 ASN A C 1
ATOM 551 O O . ASN A 1 70 ? -6.332 11.758 4.735 1.00 92.44 70 ASN A O 1
ATOM 555 N N . ALA A 1 71 ? -6.033 11.205 2.582 1.00 91.75 71 ALA A N 1
ATOM 556 C CA . ALA A 1 71 ? -7.329 11.706 2.123 1.00 91.75 71 ALA A CA 1
ATOM 557 C C . ALA A 1 71 ? -8.536 10.923 2.678 1.00 91.75 71 ALA A C 1
ATOM 559 O O . ALA A 1 71 ? -9.634 11.462 2.736 1.00 91.75 71 ALA A O 1
ATOM 560 N N . ALA A 1 72 ? -8.356 9.656 3.062 1.00 87.94 72 ALA A N 1
ATOM 561 C CA . ALA A 1 72 ? -9.420 8.815 3.609 1.00 87.94 72 ALA A CA 1
ATOM 562 C C . ALA A 1 72 ? -9.572 8.917 5.138 1.00 87.94 72 ALA A C 1
ATOM 564 O O . ALA A 1 72 ? -10.583 8.452 5.669 1.00 87.94 72 ALA A O 1
ATOM 565 N N . ILE A 1 73 ? -8.567 9.446 5.848 1.00 87.88 73 ILE A N 1
ATOM 566 C CA . ILE A 1 73 ? -8.576 9.575 7.318 1.00 87.88 73 ILE A CA 1
ATOM 567 C C . ILE A 1 73 ? -8.564 11.023 7.825 1.00 87.88 73 ILE A C 1
ATOM 569 O O . ILE A 1 73 ? -8.799 11.215 9.019 1.00 87.88 73 ILE A O 1
ATOM 573 N N . GLY A 1 74 ? -8.245 11.996 6.967 1.00 66.75 74 GLY A N 1
ATOM 574 C CA . GLY A 1 74 ? -8.374 13.432 7.241 1.00 66.75 74 GLY A CA 1
ATOM 575 C C . GLY A 1 74 ? -9.799 13.929 7.050 1.00 66.75 74 GLY A C 1
ATOM 576 O O . GLY A 1 74 ? -10.139 14.925 7.723 1.00 66.75 74 GLY A O 1
#

Secondary structure (DSSP, 8-state):
-PEEEP-BSSSTTTHHHHHHHSSPTT--PPEEEGGGG-GGG--SSBPPHHHH--HHHHHHHHHHHHHHHHHHH-

Organism: NCBI:txid1312363

Radius of gyration: 13.16 Å; chains: 1; bounding box: 27×30×32 Å